Protein AF-A0A353Q3J3-F1 (afdb_monomer)

Secondary structure (DSSP, 8-state):
--EEEE---TT-HHHHHHHHHHTTT-SEEEE-S--S-S-TTSPPPTT-

Mean 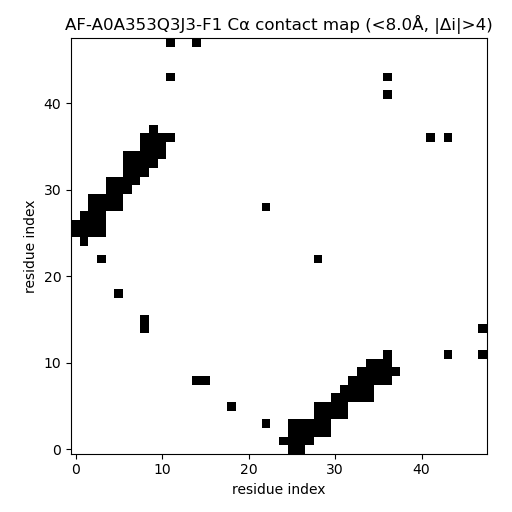predicted aligned error: 3.27 Å

Sequence (48 aa):
MKIGIISDLHGYPEQFKKAINILKGSDMILCAGDILYHGPRNPILEGY

Foldseek 3Di:
DFEAEEEQCQCDVVVVVVSVVVSPPGPYYHYPDNNHHPDPVDDDDPPD

Structure (mmCIF, N/CA/C/O backbone):
data_AF-A0A353Q3J3-F1
#
_entry.id   AF-A0A353Q3J3-F1
#
loop_
_atom_site.group_PDB
_atom_site.id
_atom_site.type_symbol
_atom_site.label_atom_id
_atom_site.label_alt_id
_atom_site.label_comp_id
_atom_site.label_asym_id
_atom_site.label_entity_id
_atom_site.label_seq_id
_atom_site.pdbx_PDB_ins_code
_atom_site.Cartn_x
_atom_site.Cartn_y
_atom_site.Cartn_z
_atom_site.occupancy
_atom_site.B_iso_or_equiv
_atom_site.auth_seq_id
_atom_site.auth_comp_id
_atom_site.auth_asym_id
_atom_site.auth_atom_id
_atom_site.pdbx_PDB_model_num
ATOM 1 N N . MET A 1 1 ? -15.952 2.509 13.411 1.00 91.50 1 MET A N 1
ATOM 2 C CA . MET A 1 1 ? -15.402 1.724 12.295 1.00 91.50 1 MET A CA 1
ATOM 3 C C . MET A 1 1 ? -14.563 2.649 11.427 1.00 91.50 1 MET A C 1
ATOM 5 O O . MET A 1 1 ? -15.105 3.617 10.908 1.00 91.50 1 MET A O 1
ATOM 9 N N . LYS A 1 2 ? -13.255 2.410 11.339 1.00 97.38 2 LYS A N 1
ATOM 10 C CA . LYS A 1 2 ? -12.288 3.180 10.548 1.00 97.38 2 LYS A CA 1
ATOM 11 C C . LYS A 1 2 ? -11.876 2.352 9.332 1.00 97.38 2 LYS A C 1
ATOM 13 O O . LYS A 1 2 ? -11.363 1.250 9.494 1.00 97.38 2 LYS A O 1
ATOM 18 N N . ILE A 1 3 ? -12.083 2.886 8.132 1.00 98.06 3 ILE A N 1
ATOM 19 C CA . ILE A 1 3 ? -11.709 2.228 6.874 1.00 98.06 3 ILE A CA 1
ATOM 20 C C . ILE A 1 3 ? -10.594 3.043 6.221 1.00 98.06 3 ILE A C 1
ATOM 22 O O . ILE A 1 3 ? -10.762 4.235 5.975 1.00 98.06 3 ILE A O 1
ATOM 26 N N . GLY A 1 4 ? -9.457 2.403 5.960 1.00 98.19 4 GLY A N 1
ATOM 27 C CA . GLY A 1 4 ? -8.388 2.955 5.136 1.00 98.19 4 GLY A CA 1
ATOM 28 C C . GLY A 1 4 ? -8.633 2.636 3.665 1.00 98.19 4 GLY A C 1
ATOM 29 O O . GLY A 1 4 ? -9.081 1.539 3.343 1.00 98.19 4 GLY A O 1
ATOM 30 N N . ILE A 1 5 ? -8.335 3.573 2.771 1.00 97.94 5 ILE A N 1
ATOM 31 C CA . ILE A 1 5 ? -8.426 3.361 1.323 1.00 97.94 5 ILE A CA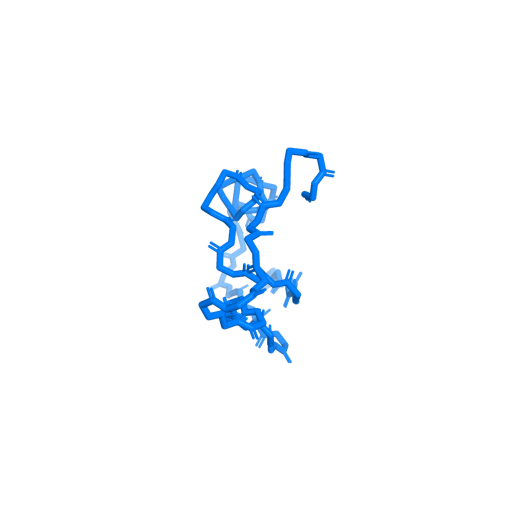 1
ATOM 32 C C . ILE A 1 5 ? -7.052 3.637 0.723 1.00 97.94 5 ILE A C 1
ATOM 34 O O . ILE A 1 5 ? -6.401 4.616 1.086 1.00 97.94 5 ILE A O 1
ATOM 38 N N . ILE A 1 6 ? -6.612 2.755 -0.168 1.00 97.38 6 ILE A N 1
ATOM 39 C CA . ILE A 1 6 ? -5.338 2.850 -0.876 1.00 97.38 6 ILE A CA 1
ATOM 40 C C . ILE A 1 6 ? -5.516 2.387 -2.324 1.00 97.38 6 ILE A C 1
ATOM 42 O O . ILE A 1 6 ? -6.401 1.589 -2.619 1.00 97.38 6 ILE A O 1
ATOM 46 N N . SER A 1 7 ? -4.687 2.881 -3.232 1.00 96.50 7 SER A N 1
ATOM 47 C CA . SER A 1 7 ? -4.694 2.539 -4.656 1.00 96.50 7 SER A CA 1
ATOM 48 C C . SER A 1 7 ? -3.269 2.647 -5.200 1.00 96.50 7 SER A C 1
ATOM 50 O O . SER A 1 7 ? -2.380 3.071 -4.456 1.00 96.50 7 SER A O 1
ATOM 52 N N . ASP A 1 8 ? -3.063 2.259 -6.460 1.00 93.75 8 ASP A N 1
ATOM 53 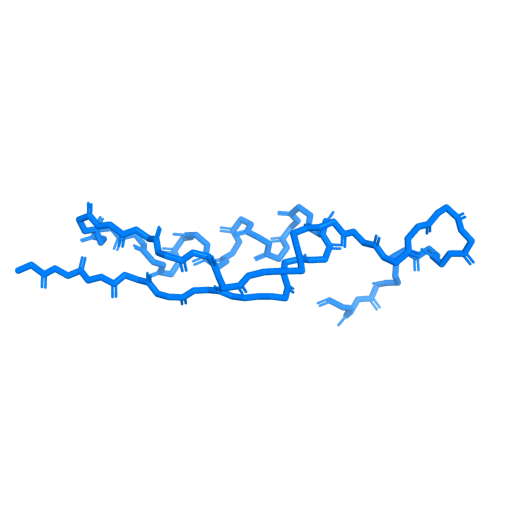C CA . ASP A 1 8 ? -1.846 2.561 -7.227 1.00 93.75 8 ASP A CA 1
ATOM 54 C C . ASP A 1 8 ? -0.568 2.078 -6.517 1.00 93.75 8 ASP A C 1
ATOM 56 O O . ASP A 1 8 ? 0.452 2.762 -6.457 1.00 93.75 8 ASP A O 1
ATOM 60 N N . LEU A 1 9 ? -0.631 0.875 -5.929 1.00 92.88 9 LEU A N 1
ATOM 61 C CA . LEU A 1 9 ? 0.488 0.306 -5.167 1.00 92.88 9 LEU A CA 1
ATOM 62 C C . LEU A 1 9 ? 1.692 0.019 -6.056 1.00 92.88 9 LEU A C 1
ATOM 64 O O . LEU A 1 9 ? 2.838 0.094 -5.606 1.00 92.88 9 LEU A O 1
ATOM 68 N N . HIS A 1 10 ? 1.409 -0.376 -7.298 1.00 91.75 10 H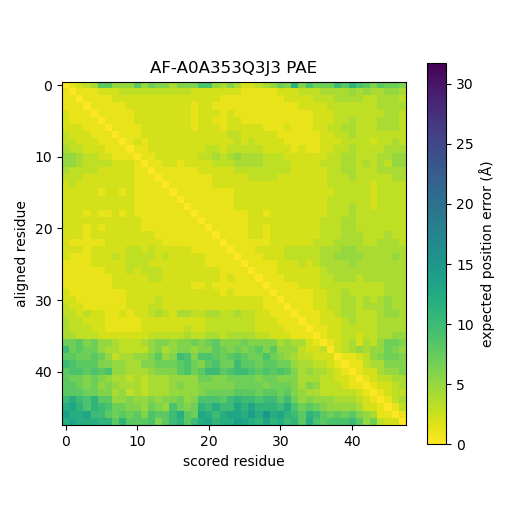IS A N 1
ATOM 69 C CA . HIS A 1 10 ? 2.369 -0.520 -8.374 1.00 91.75 10 HIS A CA 1
ATOM 70 C C . HIS A 1 10 ? 3.581 -1.371 -7.973 1.00 91.75 10 HIS A C 1
ATOM 72 O O . HIS A 1 10 ? 4.715 -1.135 -8.373 1.00 91.75 10 HIS A O 1
ATOM 78 N N . GLY A 1 11 ? 3.343 -2.403 -7.162 1.00 89.62 11 GLY A N 1
ATOM 79 C CA . GLY A 1 1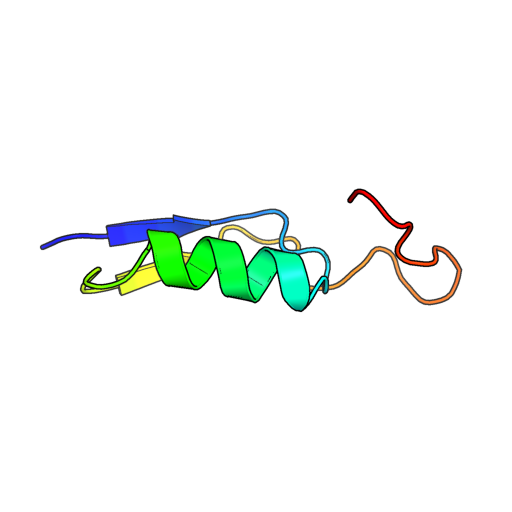1 ? 4.365 -3.336 -6.710 1.00 89.62 11 GLY A CA 1
ATOM 80 C C . GLY A 1 11 ? 5.560 -2.692 -6.003 1.00 89.62 11 GLY A C 1
ATOM 81 O O . GLY A 1 11 ? 6.597 -3.345 -5.947 1.00 89.62 11 GLY A O 1
ATOM 82 N N . TYR A 1 12 ? 5.451 -1.461 -5.480 1.00 91.06 12 TYR A N 1
ATOM 83 C CA . TYR A 1 12 ? 6.558 -0.756 -4.830 1.00 91.06 12 TYR A CA 1
ATOM 84 C C . TYR A 1 12 ? 6.567 -1.038 -3.316 1.00 91.06 12 TYR A C 1
ATOM 86 O O . TYR A 1 12 ? 5.798 -0.430 -2.561 1.00 91.06 12 TYR A O 1
ATOM 94 N N . PRO A 1 13 ? 7.476 -1.893 -2.802 1.00 89.50 13 PRO A N 1
ATOM 95 C CA . PRO A 1 13 ? 7.412 -2.344 -1.413 1.00 89.50 13 PRO A CA 1
ATOM 96 C C . PRO A 1 13 ? 7.655 -1.231 -0.385 1.00 89.50 13 PRO A C 1
ATOM 98 O O . PRO A 1 13 ? 6.982 -1.193 0.644 1.00 89.50 13 PRO A O 1
ATOM 101 N N . GLU A 1 14 ? 8.594 -0.313 -0.637 1.00 91.31 14 GLU A N 1
ATOM 102 C CA . GLU A 1 14 ? 8.919 0.759 0.317 1.00 91.31 14 GLU A CA 1
ATOM 103 C C . GLU A 1 14 ? 7.791 1.787 0.460 1.00 91.31 14 GLU A C 1
ATOM 105 O O . GLU A 1 14 ? 7.458 2.178 1.581 1.00 91.31 14 GLU A O 1
ATOM 110 N N . GLN A 1 15 ? 7.144 2.175 -0.642 1.00 91.50 15 GLN A N 1
ATOM 111 C CA . GLN A 1 15 ? 6.000 3.090 -0.600 1.00 91.50 15 GLN A CA 1
ATOM 112 C C . GLN A 1 15 ? 4.779 2.420 0.033 1.00 91.50 15 GLN A C 1
ATOM 114 O O . GLN A 1 15 ? 4.113 3.021 0.880 1.00 91.50 15 GLN A O 1
ATOM 119 N N . PHE A 1 16 ? 4.553 1.137 -0.267 1.00 93.38 16 PHE A N 1
ATOM 120 C CA . PHE A 1 16 ? 3.507 0.353 0.381 1.00 93.38 16 PHE A CA 1
ATOM 121 C C . PHE A 1 16 ? 3.685 0.297 1.905 1.00 93.38 16 PHE A C 1
ATOM 123 O O . PHE A 1 16 ? 2.740 0.576 2.644 1.00 93.38 16 PHE A O 1
ATOM 130 N N . LYS A 1 17 ? 4.900 0.021 2.406 1.00 95.56 17 LYS A N 1
ATOM 131 C CA . LYS A 1 17 ? 5.188 0.015 3.855 1.00 95.56 17 LYS A CA 1
ATOM 132 C C . LYS A 1 17 ? 4.854 1.355 4.518 1.00 95.56 17 LYS A C 1
ATOM 134 O O . LYS A 1 17 ? 4.239 1.369 5.586 1.00 95.56 17 LYS A O 1
ATOM 139 N N . LYS A 1 18 ? 5.227 2.478 3.892 1.00 95.19 18 LYS A N 1
ATOM 140 C CA . LYS A 1 18 ? 4.909 3.825 4.400 1.00 95.19 18 LYS A CA 1
ATOM 141 C C . LYS A 1 18 ? 3.400 4.054 4.453 1.00 95.19 18 LYS A C 1
ATOM 143 O O . LYS A 1 18 ? 2.890 4.496 5.481 1.00 95.19 18 LYS A O 1
ATOM 148 N N . ALA A 1 19 ? 2.686 3.705 3.385 1.00 95.62 19 ALA A N 1
ATOM 149 C CA . ALA A 1 19 ? 1.242 3.882 3.302 1.00 95.62 19 ALA A CA 1
ATOM 150 C C . ALA A 1 19 ? 0.492 3.031 4.343 1.00 95.62 19 ALA A C 1
ATOM 152 O O . ALA A 1 19 ? -0.370 3.542 5.057 1.00 95.62 19 ALA A O 1
ATOM 153 N N . ILE A 1 20 ? 0.874 1.762 4.523 1.00 96.69 20 ILE A N 1
ATOM 154 C CA . ILE A 1 20 ? 0.287 0.891 5.554 1.00 96.69 20 ILE A CA 1
ATOM 155 C C . ILE A 1 20 ? 0.528 1.432 6.966 1.00 96.69 20 ILE A C 1
ATOM 157 O O . ILE A 1 20 ? -0.360 1.346 7.815 1.00 96.69 20 ILE A O 1
ATOM 161 N N . ASN A 1 21 ? 1.686 2.045 7.225 1.00 98.06 21 ASN A N 1
ATOM 162 C CA . ASN A 1 21 ? 1.946 2.668 8.519 1.00 98.06 21 ASN A CA 1
ATOM 163 C C . ASN 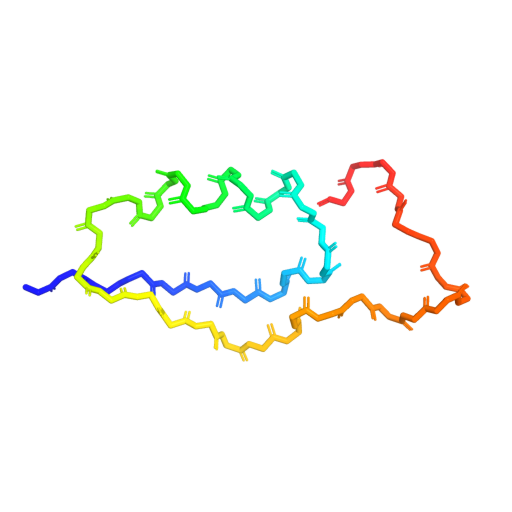A 1 21 ? 1.018 3.869 8.794 1.00 98.06 21 ASN A C 1
ATOM 165 O O . ASN A 1 21 ? 0.576 4.045 9.928 1.00 98.06 21 ASN A O 1
ATOM 169 N N . ILE A 1 22 ? 0.662 4.656 7.770 1.00 97.19 22 ILE A N 1
ATOM 170 C CA . ILE A 1 22 ? -0.324 5.751 7.885 1.00 97.19 22 ILE A CA 1
ATOM 171 C C . ILE A 1 22 ? -1.723 5.193 8.175 1.00 97.19 22 ILE A C 1
ATOM 173 O O . ILE A 1 22 ? -2.467 5.734 8.995 1.00 97.19 22 ILE A O 1
ATOM 177 N N . LEU A 1 23 ? -2.079 4.079 7.533 1.00 97.94 23 LEU A N 1
ATOM 178 C CA . LEU A 1 23 ? -3.387 3.437 7.687 1.00 97.94 23 LEU A CA 1
ATOM 179 C C . LEU A 1 23 ? -3.509 2.586 8.959 1.00 97.94 23 LEU A C 1
ATOM 181 O O . LEU A 1 23 ? -4.556 1.971 9.189 1.00 97.94 23 LEU A O 1
ATOM 185 N N . LYS A 1 24 ? -2.480 2.568 9.813 1.00 97.44 24 LYS A N 1
ATOM 186 C CA . LYS A 1 24 ? -2.469 1.804 11.059 1.00 97.44 24 LYS A CA 1
ATOM 187 C C . LYS A 1 24 ? -3.673 2.159 11.945 1.00 97.44 24 LYS A C 1
ATOM 189 O O . LYS A 1 24 ? -4.084 3.316 12.083 1.00 97.44 24 LYS A O 1
ATOM 194 N N . GLY A 1 25 ? -4.267 1.122 12.532 1.00 97.69 25 GLY A N 1
ATOM 195 C CA . GLY A 1 25 ? -5.468 1.232 13.364 1.00 97.69 25 GLY A CA 1
ATOM 196 C C . GLY A 1 25 ? -6.778 1.376 12.586 1.00 97.69 25 GLY A C 1
ATOM 197 O O . GLY A 1 25 ? -7.793 1.691 13.195 1.00 97.69 25 GLY A O 1
ATOM 198 N N . SER A 1 26 ? -6.770 1.194 11.262 1.00 98.25 26 SER A N 1
ATOM 199 C CA . SER A 1 26 ? -8.008 0.971 10.507 1.00 98.25 26 SER A CA 1
ATOM 200 C C . SER A 1 26 ? -8.524 -0.447 10.772 1.00 98.25 26 SER A C 1
ATOM 202 O O . SER A 1 26 ? -7.731 -1.384 10.824 1.00 98.25 26 SER A O 1
ATOM 204 N N . ASP A 1 27 ? -9.839 -0.601 10.913 1.00 98.56 27 ASP A N 1
ATOM 205 C CA . ASP A 1 27 ? -10.510 -1.899 11.074 1.00 98.56 27 ASP A CA 1
ATOM 206 C C . ASP A 1 27 ? -10.508 -2.697 9.759 1.00 98.56 27 ASP A C 1
ATOM 208 O O . ASP A 1 27 ? -10.562 -3.924 9.751 1.00 98.56 27 ASP A O 1
ATOM 212 N N . MET A 1 28 ? -10.441 -1.983 8.632 1.00 98.00 28 MET A N 1
ATOM 213 C CA . MET A 1 28 ? -10.361 -2.534 7.284 1.00 98.00 28 MET A CA 1
ATOM 214 C C . MET A 1 28 ? -9.525 -1.612 6.396 1.00 98.00 28 MET A C 1
ATOM 216 O O . MET A 1 28 ? -9.563 -0.391 6.556 1.00 98.00 28 MET A O 1
ATOM 220 N N . ILE A 1 29 ? -8.797 -2.191 5.441 1.00 98.06 29 ILE A N 1
ATOM 221 C CA . ILE A 1 29 ? -8.136 -1.453 4.362 1.00 98.06 29 ILE A CA 1
ATOM 222 C C . ILE A 1 29 ? -8.682 -1.965 3.031 1.00 98.06 29 ILE A C 1
ATOM 224 O O . ILE A 1 29 ? -8.621 -3.161 2.754 1.00 98.06 29 ILE A O 1
ATOM 228 N N . LEU A 1 30 ? -9.213 -1.054 2.221 1.00 98.00 30 LEU A N 1
ATOM 229 C CA . LEU A 1 30 ? -9.678 -1.322 0.866 1.00 98.00 30 LEU A CA 1
ATOM 230 C C . LEU A 1 30 ? -8.604 -0.882 -0.128 1.00 98.00 30 LEU A C 1
ATOM 232 O O . LEU A 1 30 ? -8.180 0.273 -0.116 1.00 98.00 30 LEU A O 1
ATOM 236 N N . CYS A 1 31 ? -8.177 -1.806 -0.986 1.00 97.25 31 CYS A N 1
ATOM 237 C CA . CYS A 1 31 ? -7.262 -1.523 -2.086 1.00 97.25 31 CYS A CA 1
ATOM 238 C C . CYS A 1 31 ? -8.056 -1.410 -3.393 1.00 97.25 31 CYS A C 1
ATOM 240 O O . CYS A 1 31 ? -8.742 -2.358 -3.771 1.00 97.25 31 CYS A O 1
ATOM 242 N N . ALA A 1 32 ? -7.980 -0.256 -4.057 1.00 97.31 32 ALA A N 1
ATOM 243 C CA . ALA A 1 32 ? -8.779 0.060 -5.240 1.00 97.31 32 ALA A CA 1
ATOM 244 C C . ALA A 1 32 ? -8.186 -0.450 -6.566 1.00 97.31 32 ALA A C 1
ATOM 246 O O . ALA A 1 32 ? -8.844 -0.335 -7.596 1.00 97.31 32 ALA A O 1
ATOM 247 N N . GLY A 1 33 ? -6.992 -1.050 -6.556 1.00 94.94 33 GLY A N 1
ATOM 248 C CA . GLY A 1 33 ? -6.396 -1.647 -7.749 1.00 94.94 33 GLY A CA 1
ATOM 249 C C . GLY A 1 33 ? -4.919 -1.326 -7.915 1.00 94.94 33 GLY A C 1
ATOM 250 O O . GLY A 1 33 ? -4.256 -0.890 -6.974 1.00 94.94 33 GLY A O 1
ATOM 251 N N . ASP A 1 34 ? -4.417 -1.619 -9.115 1.00 93.88 34 ASP A N 1
ATOM 252 C CA . ASP A 1 34 ? -3.039 -1.372 -9.545 1.00 93.88 34 ASP A CA 1
ATOM 253 C C . ASP A 1 34 ? -2.003 -1.894 -8.549 1.00 93.88 34 ASP A C 1
ATOM 255 O O . ASP A 1 34 ? -1.061 -1.226 -8.141 1.00 93.88 34 ASP A O 1
ATOM 259 N N . ILE A 1 35 ? -2.211 -3.146 -8.132 1.00 93.44 35 ILE A N 1
ATOM 260 C CA . ILE A 1 35 ? -1.403 -3.807 -7.103 1.00 93.44 35 ILE A CA 1
ATOM 261 C C . ILE A 1 35 ? 0.009 -4.105 -7.615 1.00 93.44 35 ILE A C 1
ATOM 263 O O . ILE A 1 35 ? 0.983 -3.955 -6.879 1.00 93.44 35 ILE A O 1
ATOM 267 N N . LEU A 1 36 ? 0.121 -4.550 -8.867 1.00 90.94 36 LEU A N 1
ATOM 268 C CA . LEU A 1 36 ? 1.380 -4.954 -9.4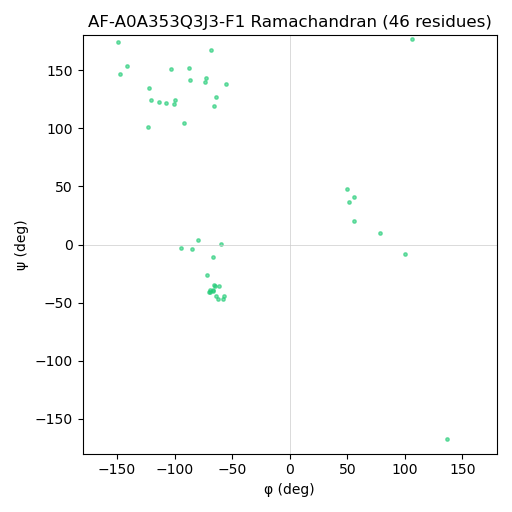90 1.00 90.94 36 LEU A CA 1
ATOM 269 C C . LEU A 1 36 ? 1.881 -3.873 -10.450 1.00 90.94 36 LEU A C 1
ATOM 271 O O . LEU A 1 36 ? 1.098 -3.120 -11.027 1.00 90.94 36 LEU A O 1
ATOM 275 N N . TYR A 1 37 ? 3.202 -3.800 -10.615 1.00 86.31 37 TYR A N 1
ATOM 276 C CA . TYR A 1 37 ? 3.813 -2.825 -11.513 1.00 86.31 37 TYR A CA 1
ATOM 277 C C . TYR A 1 37 ? 3.507 -3.112 -12.985 1.00 86.31 37 TYR A C 1
ATOM 279 O O . TYR A 1 37 ? 3.085 -4.211 -13.344 1.00 86.31 37 TYR A O 1
ATOM 287 N N . HIS A 1 38 ? 3.799 -2.137 -13.849 1.00 85.31 38 HIS A N 1
ATOM 288 C CA . HIS A 1 38 ? 3.540 -2.153 -15.295 1.00 85.31 38 HIS A CA 1
ATOM 289 C C . HIS A 1 38 ? 4.222 -3.296 -16.084 1.00 85.31 38 HIS A C 1
ATOM 291 O O . HIS A 1 38 ? 4.067 -3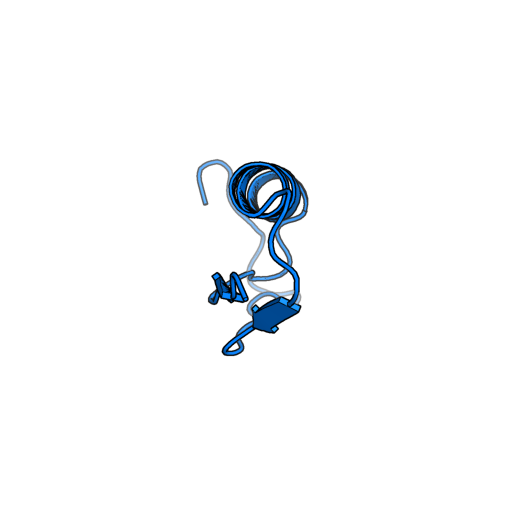.393 -17.301 1.00 85.31 38 HIS A O 1
ATOM 297 N N . GLY A 1 39 ? 4.964 -4.175 -15.409 1.00 83.56 39 GLY A N 1
ATOM 298 C CA . GLY A 1 39 ? 5.558 -5.378 -15.972 1.00 83.56 39 GLY A CA 1
ATOM 299 C C . GLY A 1 39 ? 7.074 -5.280 -16.168 1.00 83.56 39 GLY A C 1
ATOM 300 O O . GLY A 1 39 ?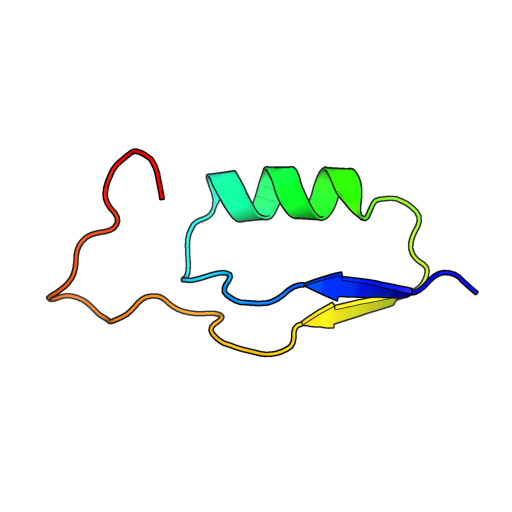 7.682 -4.237 -15.943 1.00 83.56 39 GLY A O 1
ATOM 301 N N . PRO A 1 40 ? 7.712 -6.369 -16.625 1.00 83.00 40 PRO A N 1
ATOM 302 C CA . PRO A 1 40 ? 9.171 -6.522 -16.628 1.00 83.00 40 PRO A CA 1
ATOM 303 C C . PRO A 1 40 ? 9.921 -5.572 -17.577 1.00 83.00 40 PRO A C 1
ATOM 305 O O . PRO A 1 40 ? 11.144 -5.507 -17.527 1.00 83.00 40 PRO A O 1
ATOM 308 N N . ARG A 1 41 ? 9.214 -4.853 -18.461 1.00 88.12 41 ARG A N 1
ATOM 309 C CA . ARG A 1 41 ? 9.807 -3.862 -19.377 1.00 88.12 41 ARG A CA 1
ATOM 310 C C . ARG A 1 41 ? 9.773 -2.433 -18.839 1.00 88.12 41 ARG A C 1
ATOM 312 O O . ARG A 1 41 ? 10.279 -1.541 -19.511 1.00 88.12 41 ARG A O 1
ATOM 319 N N . ASN A 1 42 ? 9.179 -2.218 -17.669 1.00 87.00 42 ASN A N 1
ATOM 320 C CA . ASN A 1 42 ? 9.146 -0.923 -17.013 1.00 87.00 42 ASN A CA 1
ATOM 321 C C . ASN A 1 42 ? 9.758 -1.091 -15.616 1.00 87.00 42 ASN A C 1
ATOM 323 O O . ASN A 1 42 ? 9.112 -1.680 -14.752 1.00 87.00 42 ASN A O 1
ATOM 327 N N . PRO A 1 43 ? 11.024 -0.704 -15.395 1.00 84.62 43 PRO A N 1
ATOM 328 C CA . PRO A 1 43 ? 11.646 -0.814 -14.082 1.00 84.62 43 PRO A CA 1
ATOM 329 C C . PRO A 1 43 ? 11.070 0.235 -13.126 1.00 84.62 43 PRO A C 1
ATOM 331 O O . PRO A 1 43 ? 10.801 1.364 -13.529 1.00 84.62 43 PRO A O 1
ATOM 334 N N . ILE A 1 44 ? 10.909 -0.126 -11.851 1.00 83.25 44 ILE A N 1
ATOM 335 C CA . ILE A 1 44 ? 10.546 0.839 -10.808 1.00 83.25 44 ILE A CA 1
ATOM 336 C C . ILE A 1 44 ? 11.713 1.818 -10.649 1.00 83.25 44 ILE A C 1
ATOM 338 O O . ILE A 1 44 ? 12.831 1.404 -10.337 1.00 83.25 44 ILE A O 1
ATOM 342 N N . LEU A 1 45 ? 11.453 3.102 -10.887 1.00 83.75 45 LEU A N 1
ATOM 343 C CA . LEU A 1 45 ? 12.439 4.167 -10.729 1.00 83.75 45 LEU A CA 1
ATOM 344 C C . LEU A 1 45 ? 12.453 4.694 -9.293 1.00 83.75 45 LEU A C 1
ATOM 346 O O . LEU A 1 45 ? 11.445 4.682 -8.582 1.00 83.75 45 LEU A O 1
ATOM 350 N N . GLU A 1 46 ? 13.611 5.192 -8.876 1.00 77.31 46 GLU A N 1
ATOM 351 C CA . GLU A 1 46 ? 13.756 5.876 -7.598 1.00 77.31 46 GLU A CA 1
ATOM 352 C C . GLU A 1 46 ? 12.918 7.167 -7.600 1.00 77.31 46 GLU A C 1
ATOM 354 O O . GLU A 1 46 ? 13.016 7.977 -8.521 1.00 77.31 46 GLU A O 1
ATOM 359 N N . GLY A 1 47 ? 12.062 7.345 -6.589 1.00 68.75 47 GLY A N 1
ATOM 360 C CA . GLY A 1 47 ? 11.180 8.512 -6.460 1.00 68.75 47 GLY A CA 1
ATOM 361 C C . GLY A 1 47 ? 9.725 8.302 -6.890 1.00 68.75 47 GLY A C 1
ATOM 362 O O . GLY A 1 47 ? 8.908 9.182 -6.623 1.00 68.75 47 GLY A O 1
ATOM 363 N N . TYR A 1 48 ? 9.393 7.153 -7.490 1.00 67.81 48 TYR A N 1
ATOM 364 C CA . TYR A 1 48 ? 8.020 6.630 -7.464 1.00 67.81 48 TYR A CA 1
ATOM 365 C C . TYR A 1 48 ? 7.653 6.248 -6.018 1.00 67.81 48 TYR A C 1
ATOM 367 O O . TYR A 1 48 ? 6.519 6.497 -5.560 1.00 67.81 48 TYR A O 1
#

Nearest PDB structures (foldseek):
  3rqz-assembly3_C  TM=8.763E-01  e=2.223E-01  Sphaerobacter thermophilus DSM 20745
  2j41-assembly2_C  TM=7.329E-01  e=6.427E+00  Staphylococcus aureus

Radius of gyration: 12.09 Å; Cα contacts (8 Å, |Δi|>4): 57; chains: 1; bounding box: 29×15×33 Å

pLDDT: mean 91.89, std 7.21, range [67.81, 98.56]

Solvent-accessible surface area (backbone atoms only — not comparable to full-atom values): 3098 Å² total; per-residue (Å²): 138,44,74,31,78,47,59,70,44,40,59,40,66,71,60,45,53,55,52,51,60,71,43,60,87,38,81,42,75,49,73,78,43,51,59,60,48,94,43,97,92,51,77,89,59,94,91,118